Protein AF-A0A067TD16-F1 (afdb_monomer_lite)

Sequence (148 aa):
MPDPNSFAVSTHTVTGSQLHAILNLNNDVLWYIFSVNAEMKQSPEGQTPALLTLRQTSQVCSHWRELSISSSSLWARVLNLNFLSQTRPDWREEVTRRAGTAALYIQASNLDFYQHRQWQLRWGVLRQLLNDHWARDRSLDVNVELFC

Secondary structure (DSSP, 8-state):
---S-----------SS---GGGGS-HHHHHHHHHHHT-TTSTTTTTS-HHHHHHHHTTS-HHHHHHHHH-HHHHTT-EEHHHH--SS-HHHHHHHHHHTTSPEEEEE----TTSHHHHHHHHHHHHHHHHHHGGGEEEEEE------

Organism: Galerina marginata (strain CBS 339.88) (NCBI:txid685588)

Structure (mmCIF, N/CA/C/O backbone):
data_AF-A0A067TD16-F1
#
_entry.id   AF-A0A067TD16-F1
#
loop_
_atom_site.group_PDB
_atom_site.id
_atom_site.type_symbol
_atom_site.label_atom_id
_atom_site.label_alt_id
_atom_site.label_comp_id
_atom_site.label_asym_id
_atom_site.label_entity_id
_atom_site.label_seq_id
_atom_site.pdbx_PDB_ins_code
_atom_site.Cartn_x
_atom_site.Cartn_y
_atom_site.Cartn_z
_atom_site.occupancy
_atom_site.B_iso_or_equiv
_atom_site.auth_seq_id
_atom_site.auth_comp_id
_atom_site.auth_asym_id
_atom_site.auth_atom_id
_atom_site.pdbx_PDB_model_num
ATOM 1 N N . MET A 1 1 ? 23.604 29.703 45.428 1.00 38.72 1 MET A N 1
ATOM 2 C CA . MET A 1 1 ? 23.522 28.355 44.831 1.00 38.72 1 MET A CA 1
ATOM 3 C C . MET A 1 1 ? 22.038 28.004 44.771 1.00 38.72 1 MET A C 1
ATOM 5 O O . MET A 1 1 ? 21.452 27.934 45.843 1.00 38.72 1 MET A O 1
ATOM 9 N N . PRO A 1 2 ? 21.390 27.965 43.593 1.00 42.47 2 PRO A N 1
ATOM 10 C CA . PRO A 1 2 ? 19.956 27.694 43.494 1.00 42.47 2 PRO A CA 1
ATOM 11 C C . PRO A 1 2 ? 19.661 26.186 43.455 1.00 42.47 2 PRO A C 1
ATOM 13 O O . PRO A 1 2 ? 20.445 25.409 42.914 1.00 42.47 2 PRO A O 1
ATOM 16 N N . ASP A 1 3 ? 18.536 25.814 44.063 1.00 46.09 3 ASP A N 1
ATOM 17 C CA . ASP A 1 3 ? 17.983 24.461 44.209 1.00 46.09 3 ASP A CA 1
ATOM 18 C C . ASP A 1 3 ? 17.634 23.829 42.835 1.00 46.09 3 ASP A C 1
ATOM 20 O O . ASP A 1 3 ? 16.966 24.494 42.036 1.00 46.09 3 ASP A O 1
ATOM 24 N N . PRO A 1 4 ? 18.069 22.589 42.509 1.00 42.69 4 PRO A N 1
ATOM 25 C CA . PRO A 1 4 ? 17.868 22.005 41.184 1.00 42.69 4 PRO A CA 1
ATOM 26 C C . PRO A 1 4 ? 16.500 21.348 40.935 1.00 42.69 4 PRO A C 1
ATOM 28 O O . PRO A 1 4 ? 16.299 20.841 39.835 1.00 42.69 4 PRO A O 1
ATOM 31 N N . ASN A 1 5 ? 15.545 21.345 41.873 1.00 45.38 5 ASN A N 1
ATOM 32 C CA . ASN A 1 5 ? 14.312 20.554 41.715 1.00 45.38 5 ASN A CA 1
ATOM 33 C C . ASN A 1 5 ? 13.007 21.368 41.702 1.00 45.38 5 ASN A C 1
ATOM 35 O O . ASN A 1 5 ? 12.058 21.065 42.421 1.00 45.38 5 ASN A O 1
ATOM 39 N N . SER A 1 6 ? 12.912 22.339 40.788 1.00 45.34 6 SER A N 1
ATOM 40 C CA . SER A 1 6 ? 11.631 22.943 40.384 1.00 45.34 6 SER A CA 1
ATOM 41 C C . SER A 1 6 ? 11.174 22.414 39.020 1.00 45.34 6 SER A C 1
ATOM 43 O O . SER A 1 6 ? 11.106 23.136 38.031 1.00 45.34 6 SER A O 1
ATOM 45 N N . PHE A 1 7 ? 10.873 21.118 38.962 1.00 43.72 7 PHE A N 1
ATOM 46 C CA . PHE A 1 7 ? 10.072 20.529 37.885 1.00 43.72 7 PHE A CA 1
ATOM 47 C C . PHE A 1 7 ? 9.044 19.577 38.493 1.00 43.72 7 PHE A C 1
ATOM 49 O O . PHE A 1 7 ? 9.026 18.377 38.228 1.00 43.72 7 PHE A O 1
ATOM 56 N N . ALA A 1 8 ? 8.160 20.127 39.326 1.00 41.81 8 ALA A N 1
ATOM 57 C CA . ALA A 1 8 ? 6.880 19.489 39.577 1.00 41.81 8 ALA A CA 1
ATOM 58 C C . ALA A 1 8 ? 6.056 19.596 38.284 1.00 41.81 8 ALA A C 1
ATOM 60 O O . ALA A 1 8 ? 5.396 20.600 38.018 1.00 41.81 8 ALA A O 1
ATOM 61 N N . VAL A 1 9 ? 6.158 18.571 37.437 1.00 47.25 9 VAL A N 1
ATOM 62 C CA . VAL A 1 9 ? 5.240 18.350 36.320 1.00 47.25 9 VAL A CA 1
ATOM 63 C C . VAL A 1 9 ? 3.845 18.218 36.922 1.00 47.25 9 VAL A C 1
ATOM 65 O O . VAL A 1 9 ? 3.546 17.236 37.602 1.00 47.25 9 VAL A O 1
ATOM 68 N N . SER A 1 10 ? 3.004 19.228 36.691 1.00 37.78 10 SER A N 1
ATOM 69 C CA . SER A 1 10 ? 1.573 19.160 36.976 1.00 37.78 10 SER A CA 1
ATOM 70 C C . SER A 1 10 ? 0.991 18.032 36.130 1.00 37.78 10 SER A C 1
ATOM 72 O O . SER A 1 10 ? 0.726 18.187 34.937 1.00 37.78 10 SER A O 1
ATOM 74 N N . THR A 1 11 ? 0.855 16.854 36.729 1.00 45.66 11 THR A N 1
ATOM 75 C CA . THR A 1 11 ? 0.080 15.763 36.153 1.00 45.66 11 THR A CA 1
ATOM 76 C C . THR A 1 11 ? -1.379 16.130 36.361 1.00 45.66 11 THR A C 1
ATOM 78 O O . THR A 1 11 ? -1.987 15.804 37.376 1.00 45.66 11 THR A O 1
ATOM 81 N N . HIS A 1 12 ? -1.939 16.858 35.394 1.00 42.97 12 HIS A N 1
ATOM 82 C CA . HIS A 1 12 ? -3.383 16.979 35.270 1.00 42.97 12 HIS A CA 1
ATOM 83 C C . HIS A 1 12 ? -3.941 15.587 34.973 1.00 42.97 12 HIS A C 1
ATOM 85 O O . HIS A 1 12 ? -3.966 15.125 33.833 1.00 42.97 12 HIS A O 1
ATOM 91 N N . THR A 1 13 ? -4.371 14.903 36.027 1.00 43.53 13 THR A N 1
ATOM 92 C CA . THR A 1 13 ? -5.275 13.764 35.954 1.00 43.53 13 THR A CA 1
ATOM 93 C C . THR A 1 13 ? -6.614 14.267 35.426 1.00 43.53 13 THR A C 1
ATOM 95 O O . THR A 1 13 ? -7.497 14.672 36.177 1.00 43.53 13 THR A O 1
ATOM 98 N N . VAL A 1 14 ? -6.754 14.281 34.098 1.00 52.34 14 VAL A N 1
ATOM 99 C CA . VAL A 1 14 ? -8.053 14.457 33.445 1.00 52.34 14 VAL A CA 1
ATOM 100 C C . VAL A 1 14 ? -8.890 13.225 33.781 1.00 52.34 14 VAL A C 1
ATOM 102 O O . VAL A 1 14 ? -8.653 12.122 33.290 1.00 52.34 14 VAL A O 1
ATOM 105 N N . THR A 1 15 ? -9.833 13.420 34.695 1.00 47.72 15 THR A N 1
ATOM 106 C CA . THR A 1 15 ? -10.868 12.468 35.080 1.00 47.72 15 THR A CA 1
ATOM 107 C C . THR A 1 15 ? -11.749 12.118 33.875 1.00 47.72 15 THR A C 1
ATOM 109 O O . THR A 1 15 ? -12.033 12.948 33.013 1.00 47.72 15 THR A O 1
ATOM 112 N N . GLY A 1 16 ? -12.122 10.840 33.779 1.00 53.34 16 GLY A N 1
ATOM 113 C CA . GLY A 1 16 ? -12.674 10.220 32.577 1.00 53.34 16 GLY A CA 1
ATOM 114 C C . GLY A 1 16 ? -13.972 10.835 32.042 1.00 53.34 16 GLY A C 1
ATOM 115 O O . GLY A 1 16 ? -14.913 11.090 32.787 1.00 53.34 16 GLY A O 1
ATOM 116 N N . SER A 1 17 ? -13.998 11.028 30.720 1.00 54.34 17 SER A N 1
ATOM 117 C CA . SER A 1 17 ? -15.158 10.894 29.803 1.00 54.34 17 SER A CA 1
ATOM 118 C C . SER A 1 17 ? -14.880 11.461 28.398 1.00 54.34 17 SER A C 1
ATOM 120 O O . SER A 1 17 ? -15.761 11.447 27.547 1.00 54.34 17 SER A O 1
ATOM 122 N N . GLN A 1 18 ? -13.650 11.894 28.099 1.00 55.94 18 GLN A N 1
ATOM 123 C CA . GLN A 1 18 ? -13.225 12.277 26.746 1.00 55.94 18 GLN A CA 1
ATOM 124 C C . GLN A 1 18 ? -12.167 11.313 26.193 1.00 55.94 18 GLN A C 1
ATOM 126 O O . GLN A 1 18 ? -11.084 11.703 25.763 1.00 55.94 18 GLN A O 1
ATOM 131 N N . LEU A 1 19 ? -12.475 10.016 26.163 1.00 60.34 19 LEU A N 1
ATOM 132 C CA . LEU A 1 19 ? -11.829 9.173 25.158 1.00 60.34 19 LEU A CA 1
ATOM 133 C C . LEU A 1 19 ? -12.338 9.687 23.807 1.00 60.34 19 LEU A C 1
ATOM 135 O O . LEU A 1 19 ? -13.537 9.607 23.541 1.00 60.34 19 LEU A O 1
ATOM 139 N N . HIS A 1 20 ? -11.454 10.313 23.021 1.00 69.56 20 HIS A N 1
ATOM 140 C CA . HIS A 1 20 ? -11.770 10.873 21.704 1.00 69.56 20 HIS A CA 1
ATOM 141 C C . HIS A 1 20 ? -12.687 9.911 20.939 1.00 69.56 20 HIS A C 1
ATOM 143 O O . HIS A 1 20 ? -12.364 8.732 20.842 1.00 69.56 20 HIS A O 1
ATOM 149 N N . ALA A 1 21 ? -13.804 10.399 20.385 1.00 76.31 21 ALA A N 1
ATOM 150 C CA . ALA A 1 21 ? -14.831 9.557 19.754 1.00 76.31 21 ALA A CA 1
ATOM 151 C C . ALA A 1 21 ? -14.259 8.565 18.722 1.00 76.31 21 ALA A C 1
ATOM 153 O O . ALA A 1 21 ? -14.752 7.450 18.589 1.00 76.31 21 ALA A O 1
ATOM 154 N N . ILE A 1 22 ? -13.164 8.946 18.056 1.00 76.31 22 ILE A N 1
ATOM 155 C CA . ILE A 1 22 ? -12.460 8.111 17.082 1.00 76.31 22 ILE A CA 1
ATOM 156 C C . ILE A 1 22 ? -11.770 6.877 17.697 1.00 76.31 22 ILE A C 1
ATOM 158 O O . ILE A 1 22 ? -11.592 5.878 17.015 1.00 76.31 22 ILE A O 1
ATOM 162 N N . LEU A 1 23 ? -11.402 6.917 18.980 1.00 75.12 23 LEU A N 1
ATOM 163 C CA . LEU A 1 23 ? -10.806 5.791 19.709 1.00 75.12 23 LEU A CA 1
ATOM 164 C C . LEU A 1 23 ? -11.847 4.743 20.128 1.00 75.12 23 LEU A C 1
ATOM 166 O O . LEU A 1 23 ? -11.463 3.635 20.482 1.00 75.12 23 LEU A O 1
ATOM 170 N N . ASN A 1 24 ? -13.137 5.089 20.081 1.00 81.56 24 ASN A N 1
ATOM 171 C CA . ASN A 1 24 ? -14.253 4.206 20.434 1.00 81.56 24 ASN A CA 1
ATOM 172 C C . ASN A 1 24 ? -14.992 3.655 19.200 1.00 81.56 24 ASN A C 1
ATOM 174 O O . ASN A 1 24 ? -16.040 3.026 19.340 1.00 81.56 24 ASN A O 1
ATOM 178 N N . LEU A 1 25 ? -14.488 3.923 17.991 1.00 87.56 25 LEU A N 1
ATOM 179 C CA . LEU A 1 25 ? -15.034 3.340 16.769 1.00 87.56 25 LEU A CA 1
ATOM 180 C C . LEU A 1 25 ? -14.745 1.837 16.727 1.00 87.56 25 LEU A C 1
ATOM 182 O O . LEU A 1 25 ? -13.691 1.386 17.169 1.00 87.56 25 LEU A O 1
ATOM 186 N N . ASN A 1 26 ? -15.673 1.069 16.160 1.00 91.94 26 ASN A N 1
ATOM 187 C CA . ASN A 1 26 ? -15.453 -0.351 15.909 1.00 91.94 26 ASN A CA 1
ATOM 188 C C . ASN A 1 26 ? -14.324 -0.536 14.872 1.00 91.94 26 ASN A C 1
ATOM 190 O O . ASN A 1 26 ? -14.094 0.315 14.005 1.00 91.94 26 ASN A O 1
ATOM 194 N N . ASN A 1 27 ? -13.603 -1.649 14.990 1.00 94.62 27 ASN A N 1
ATOM 195 C CA . ASN A 1 27 ? -12.482 -2.026 14.139 1.00 94.62 27 ASN A CA 1
ATOM 196 C C . ASN A 1 27 ? -12.842 -2.024 12.653 1.00 94.62 27 ASN A C 1
ATOM 198 O O . ASN A 1 27 ? -11.992 -1.695 11.837 1.00 94.62 27 ASN A O 1
ATOM 202 N N . ASP A 1 28 ? -14.071 -2.380 12.286 1.00 95.06 28 ASP A N 1
ATOM 203 C CA . ASP A 1 28 ? -14.551 -2.349 10.902 1.00 95.06 28 ASP A CA 1
ATOM 204 C C . ASP A 1 28 ? -14.611 -0.919 10.340 1.00 95.06 28 ASP A C 1
ATOM 206 O O . ASP A 1 28 ? -14.122 -0.665 9.237 1.00 95.06 28 ASP A O 1
ATOM 210 N N . VAL A 1 29 ? -15.126 0.033 11.120 1.00 95.31 29 VAL A N 1
ATOM 211 C CA . VAL A 1 29 ? -15.173 1.456 10.761 1.00 95.31 29 VAL A CA 1
ATOM 212 C C . VAL A 1 29 ? -13.766 2.046 10.713 1.00 95.31 29 VAL A C 1
ATOM 214 O O . VAL A 1 29 ? -13.425 2.737 9.753 1.00 95.31 29 VAL A O 1
ATOM 217 N N . LEU A 1 30 ? -12.922 1.751 11.707 1.00 94.88 30 LEU A N 1
ATOM 218 C CA . LEU A 1 30 ? -11.522 2.188 11.710 1.00 94.88 30 LEU A CA 1
ATOM 219 C C . LEU A 1 30 ? -10.759 1.626 10.513 1.00 94.88 30 LEU A C 1
ATOM 221 O O . LEU A 1 30 ? -10.071 2.369 9.815 1.00 94.88 30 LEU A O 1
ATOM 225 N N . TRP A 1 31 ? -10.924 0.336 10.230 1.00 96.12 31 TRP A N 1
ATOM 226 C CA . TRP A 1 31 ? -10.309 -0.305 9.077 1.00 96.12 31 TRP A CA 1
ATOM 227 C C . TRP A 1 31 ? -10.778 0.341 7.774 1.00 96.12 31 TRP A C 1
ATOM 229 O O . TRP A 1 31 ? -9.956 0.614 6.901 1.00 96.12 31 TRP A O 1
ATOM 239 N N . TYR A 1 32 ? -12.075 0.644 7.651 1.00 95.88 32 TYR A N 1
ATOM 240 C CA . TYR A 1 32 ? -12.611 1.333 6.482 1.00 95.88 32 TYR A CA 1
ATOM 241 C C . TYR A 1 32 ? -11.966 2.712 6.302 1.00 95.88 32 TYR A C 1
ATOM 243 O O . TYR A 1 32 ? -11.472 3.006 5.214 1.00 95.88 32 TYR A O 1
ATOM 251 N N . ILE A 1 33 ? -11.865 3.515 7.366 1.00 94.31 33 ILE A N 1
ATOM 252 C CA . ILE A 1 33 ? -11.165 4.810 7.338 1.00 94.31 33 ILE A CA 1
ATOM 253 C C . ILE A 1 33 ? -9.707 4.628 6.894 1.00 94.31 33 ILE A C 1
ATOM 255 O O . ILE A 1 33 ? -9.229 5.344 6.014 1.00 94.31 33 ILE A O 1
ATOM 259 N N . PHE A 1 34 ? -8.998 3.638 7.442 1.00 95.44 34 PHE A N 1
ATOM 260 C CA . PHE A 1 34 ? -7.608 3.372 7.062 1.00 95.44 34 PHE A CA 1
ATOM 261 C C . PHE A 1 34 ? -7.495 2.923 5.604 1.00 95.44 34 PHE A C 1
ATOM 263 O O . PHE A 1 34 ? -6.515 3.250 4.941 1.00 95.44 34 PHE A O 1
ATOM 270 N N . SER A 1 35 ? -8.496 2.208 5.088 1.00 94.44 35 SER A N 1
ATOM 271 C CA . SER A 1 35 ? -8.538 1.785 3.689 1.00 94.44 35 SER A CA 1
ATOM 272 C C . SER A 1 35 ? -8.723 2.962 2.732 1.00 94.44 35 SER A C 1
ATOM 274 O O . SER A 1 35 ? -8.118 2.962 1.664 1.00 94.44 35 SER A O 1
ATOM 276 N N . VAL A 1 36 ? -9.477 3.990 3.141 1.00 91.69 36 VAL A N 1
ATOM 277 C CA . VAL A 1 36 ? -9.605 5.251 2.397 1.00 91.69 36 VAL A CA 1
ATOM 278 C C . VAL A 1 36 ? -8.275 6.007 2.403 1.00 91.69 36 VAL A C 1
ATOM 280 O O . VAL A 1 36 ? -7.840 6.479 1.358 1.00 91.69 36 VAL A O 1
ATOM 283 N N . ASN A 1 37 ? -7.578 6.042 3.543 1.00 90.62 37 ASN A N 1
ATOM 284 C CA . ASN A 1 37 ? -6.230 6.619 3.647 1.00 90.62 37 ASN A CA 1
ATOM 285 C C . ASN A 1 37 ? -5.167 5.844 2.844 1.00 90.62 37 ASN A C 1
ATOM 287 O O . ASN A 1 37 ? -4.095 6.378 2.568 1.00 90.62 37 ASN A O 1
ATOM 291 N N . ALA A 1 38 ? -5.449 4.584 2.509 1.00 91.56 38 ALA A N 1
ATOM 292 C CA . ALA A 1 38 ? -4.594 3.700 1.726 1.00 91.56 38 ALA A CA 1
ATOM 293 C C . ALA A 1 38 ? -4.917 3.731 0.216 1.00 91.56 38 ALA A C 1
ATOM 295 O O . ALA A 1 38 ? -4.398 2.903 -0.528 1.00 91.56 38 ALA A O 1
ATOM 296 N N . GLU A 1 39 ? -5.775 4.642 -0.253 1.00 88.12 39 GLU A N 1
ATOM 297 C CA . GLU A 1 39 ? -6.158 4.747 -1.664 1.00 88.12 39 GLU A CA 1
ATOM 298 C C . GLU A 1 39 ? -5.200 5.658 -2.449 1.00 88.12 39 GLU A C 1
ATOM 300 O O . GLU A 1 39 ? -5.245 6.881 -2.329 1.00 88.12 39 GLU A O 1
ATOM 305 N N . MET A 1 40 ? -4.374 5.060 -3.312 1.00 87.31 40 MET A N 1
ATOM 306 C CA . MET A 1 40 ? -3.359 5.770 -4.111 1.00 87.31 40 MET A CA 1
ATOM 307 C C . MET A 1 40 ? -3.937 6.602 -5.273 1.00 87.31 40 MET A C 1
ATOM 309 O O . MET A 1 40 ? -3.200 7.318 -5.952 1.00 87.31 40 MET A O 1
ATOM 313 N N . LYS A 1 41 ? -5.242 6.485 -5.560 1.00 77.88 41 LYS A N 1
ATOM 314 C CA . LYS A 1 41 ? -5.912 7.222 -6.649 1.00 77.88 41 LYS A CA 1
ATOM 315 C C . LYS A 1 41 ? -6.406 8.613 -6.252 1.00 77.88 41 LYS A C 1
ATOM 317 O O . LYS A 1 41 ? -6.877 9.351 -7.116 1.00 77.88 41 LYS A O 1
ATOM 322 N N . GLN A 1 42 ? -6.344 8.981 -4.973 1.00 68.06 42 GLN A N 1
ATOM 323 C CA . GLN A 1 42 ? -6.819 10.290 -4.528 1.00 68.06 42 GLN A CA 1
ATOM 324 C C . GLN A 1 42 ? -5.754 11.371 -4.751 1.00 68.06 42 GLN A C 1
ATOM 326 O O . GLN A 1 42 ? -4.572 11.196 -4.460 1.00 68.06 42 GLN A O 1
ATOM 331 N N . SER A 1 43 ? -6.177 12.516 -5.286 1.00 57.75 43 SER A N 1
ATOM 332 C CA . SER A 1 43 ? -5.312 13.687 -5.414 1.00 57.75 43 SER A CA 1
ATOM 333 C C . SER A 1 43 ? -5.166 14.375 -4.047 1.00 57.75 43 SER A C 1
ATOM 335 O O . SER A 1 43 ? -6.199 14.663 -3.441 1.00 57.75 43 SER A O 1
ATOM 337 N N . PRO A 1 44 ? -3.948 14.715 -3.577 1.00 61.47 44 PRO A N 1
ATOM 338 C CA . PRO A 1 44 ? -2.657 14.578 -4.251 1.00 61.47 44 PRO A CA 1
ATOM 339 C C . PRO A 1 44 ? -1.768 13.478 -3.631 1.00 61.47 44 PRO A C 1
ATOM 341 O O . PRO A 1 44 ? -0.986 13.750 -2.718 1.00 61.47 44 PRO A O 1
ATOM 344 N N . GLU A 1 45 ? -1.777 12.272 -4.213 1.00 72.19 45 GLU A N 1
ATOM 345 C CA . GLU A 1 45 ? -0.802 11.190 -3.938 1.00 72.19 45 GLU A CA 1
ATOM 346 C C . GLU A 1 45 ? 0.665 11.665 -4.070 1.00 72.19 45 GLU A C 1
ATOM 348 O O . GLU A 1 45 ? 1.559 11.168 -3.391 1.00 72.19 45 GLU A O 1
ATOM 353 N N . GLY A 1 46 ? 0.925 12.689 -4.894 1.00 66.50 46 GLY A N 1
ATOM 354 C CA . GLY A 1 46 ? 2.247 13.314 -5.023 1.00 66.50 46 GLY A CA 1
ATOM 355 C C . GLY A 1 46 ? 2.670 14.208 -3.847 1.00 66.50 46 GLY A C 1
ATOM 356 O O . GLY A 1 46 ? 3.858 14.487 -3.708 1.00 66.50 46 GLY A O 1
ATOM 357 N N . GLN A 1 47 ? 1.737 14.660 -3.002 1.00 71.31 47 GLN A N 1
ATOM 358 C CA . GLN A 1 47 ? 2.036 15.500 -1.830 1.00 71.31 47 GLN A CA 1
ATOM 359 C C . GLN A 1 47 ? 1.977 14.702 -0.530 1.00 71.31 47 GLN A C 1
ATOM 361 O O . GLN A 1 47 ? 2.830 14.866 0.340 1.00 71.31 47 GLN A O 1
ATOM 366 N N . THR A 1 48 ? 0.960 13.855 -0.372 1.00 78.88 48 THR A N 1
ATOM 367 C CA . THR A 1 48 ? 0.778 13.026 0.825 1.00 78.88 48 THR A CA 1
ATOM 368 C C . THR A 1 48 ? 0.486 11.591 0.394 1.00 78.88 48 THR A C 1
ATOM 370 O O . THR A 1 48 ? -0.675 11.209 0.282 1.00 78.88 48 THR A O 1
ATOM 373 N N . PRO A 1 49 ? 1.541 10.800 0.126 1.00 88.31 49 PRO A N 1
ATOM 374 C CA . PRO A 1 49 ? 1.399 9.443 -0.382 1.00 88.31 49 PRO A CA 1
ATOM 375 C C . PRO A 1 49 ? 0.618 8.565 0.587 1.00 88.31 49 PRO A C 1
ATOM 377 O O . PRO A 1 49 ? 0.930 8.547 1.784 1.00 88.31 49 PRO A O 1
ATOM 380 N N . ALA A 1 50 ? -0.308 7.761 0.068 1.00 92.19 50 ALA A N 1
ATOM 381 C CA . ALA A 1 50 ? -1.113 6.824 0.851 1.00 92.19 50 ALA A CA 1
ATOM 382 C C . ALA A 1 50 ? -0.253 5.925 1.764 1.00 92.19 50 ALA A C 1
ATOM 384 O O . ALA A 1 50 ? -0.590 5.670 2.922 1.00 92.19 50 ALA A O 1
ATOM 385 N N . LEU A 1 51 ? 0.927 5.514 1.287 1.00 92.50 51 LEU A N 1
ATOM 386 C CA . LEU A 1 51 ? 1.917 4.764 2.067 1.00 92.50 51 LEU A CA 1
ATOM 387 C C . LEU A 1 51 ? 2.380 5.505 3.332 1.00 92.50 51 LEU A C 1
ATOM 389 O O . LEU A 1 51 ? 2.504 4.904 4.404 1.00 92.50 51 LEU A O 1
ATOM 393 N N . LEU A 1 52 ? 2.662 6.806 3.217 1.00 91.44 52 LEU A N 1
ATOM 394 C CA . LEU A 1 52 ? 3.087 7.624 4.351 1.00 91.44 52 LEU A CA 1
ATOM 395 C C . LEU A 1 52 ? 1.917 7.880 5.300 1.00 91.44 52 LEU A C 1
ATOM 397 O O . LEU A 1 52 ? 2.098 7.751 6.512 1.00 91.44 52 LEU A O 1
ATOM 401 N N . THR A 1 53 ? 0.724 8.135 4.764 1.00 93.75 53 THR A N 1
ATOM 402 C CA . THR A 1 53 ? -0.507 8.296 5.547 1.00 93.75 53 THR A CA 1
ATOM 403 C C . THR A 1 53 ? -0.822 7.038 6.354 1.00 93.75 53 THR A C 1
ATOM 405 O O . THR A 1 53 ? -1.084 7.123 7.554 1.00 93.75 53 THR A O 1
ATOM 408 N N . LEU A 1 54 ? -0.727 5.846 5.757 1.00 95.19 54 LEU A N 1
ATOM 409 C CA . LEU A 1 54 ? -0.956 4.579 6.459 1.00 95.19 54 LEU A CA 1
ATOM 410 C C . LEU A 1 54 ? 0.117 4.324 7.530 1.00 95.19 54 LEU A C 1
ATOM 412 O O . LEU A 1 54 ? -0.189 3.881 8.641 1.00 95.19 54 LEU A O 1
ATOM 416 N N . ARG A 1 55 ? 1.382 4.661 7.248 1.00 94.25 55 ARG A N 1
ATOM 417 C CA . ARG A 1 55 ? 2.452 4.597 8.254 1.00 94.25 55 ARG A CA 1
ATOM 418 C C . ARG A 1 55 ? 2.153 5.515 9.440 1.00 94.25 55 ARG A C 1
ATOM 420 O O . ARG A 1 55 ? 2.271 5.062 10.576 1.00 94.25 55 ARG A O 1
ATOM 427 N N . GLN A 1 56 ? 1.771 6.765 9.195 1.00 94.44 56 GLN A N 1
ATOM 428 C CA . GLN A 1 56 ? 1.407 7.730 10.239 1.00 94.44 56 GLN A CA 1
ATOM 429 C C . GLN A 1 56 ? 0.170 7.271 11.021 1.00 94.44 56 GLN A C 1
ATOM 431 O O . GLN A 1 56 ? 0.171 7.311 12.248 1.00 94.44 56 GLN A O 1
ATOM 436 N N . THR A 1 57 ? -0.833 6.727 10.329 1.00 94.12 57 THR A N 1
ATOM 437 C CA . THR A 1 57 ? -2.018 6.093 10.930 1.00 94.12 57 THR A CA 1
ATOM 438 C C . THR A 1 57 ? -1.603 5.020 11.947 1.00 94.12 57 THR A C 1
ATOM 440 O O . THR A 1 57 ? -2.066 5.019 13.085 1.00 94.12 57 THR A O 1
ATOM 443 N N . SER A 1 58 ? -0.623 4.175 11.608 1.00 94.00 58 SER A N 1
ATOM 444 C CA . SER A 1 58 ? -0.094 3.143 12.518 1.00 94.00 58 SER A CA 1
ATOM 445 C C . SER A 1 58 ? 0.701 3.673 13.728 1.00 94.00 58 SER A C 1
ATOM 447 O O . SER A 1 58 ? 1.176 2.881 14.544 1.00 94.00 58 SER A O 1
ATOM 449 N N . GLN A 1 59 ? 0.903 4.989 13.836 1.00 94.75 59 GLN A N 1
ATOM 450 C CA . GLN A 1 59 ? 1.663 5.647 14.906 1.00 94.75 59 GLN A CA 1
ATOM 451 C C . GLN A 1 59 ? 0.784 6.484 15.845 1.00 94.75 59 GLN A C 1
ATOM 453 O O . GLN A 1 59 ? 1.304 7.023 16.816 1.00 94.75 59 GLN A O 1
ATOM 458 N N . VAL A 1 60 ? -0.528 6.569 15.598 1.00 93.69 60 VAL A N 1
ATOM 459 C CA . VAL A 1 60 ? -1.454 7.359 16.429 1.00 93.69 60 VAL A CA 1
ATOM 460 C C . VAL A 1 60 ? -1.597 6.768 17.834 1.00 93.69 60 VAL A C 1
ATOM 462 O O . VAL A 1 60 ? -1.436 7.474 18.826 1.00 93.69 60 VAL A O 1
ATOM 465 N N . CYS A 1 61 ? -1.886 5.469 17.938 1.00 93.06 61 CYS A N 1
ATOM 466 C CA . CYS A 1 61 ? -1.959 4.743 19.208 1.00 93.06 61 CYS A CA 1
ATOM 467 C C . CYS A 1 61 ? -1.713 3.237 19.002 1.00 93.06 61 CYS A C 1
ATOM 469 O O . CYS A 1 61 ? -1.657 2.756 17.867 1.00 93.06 61 CYS A O 1
ATOM 471 N N . SER A 1 62 ? -1.575 2.476 20.094 1.00 94.44 62 SER A N 1
ATOM 472 C CA . SER A 1 62 ? -1.338 1.022 20.048 1.00 94.44 62 SER A CA 1
ATOM 473 C C . SER A 1 62 ? -2.446 0.265 19.315 1.00 94.44 62 SER A C 1
ATOM 475 O O . SER A 1 62 ? -2.147 -0.608 18.506 1.00 94.44 62 SER A O 1
ATOM 477 N N . HIS A 1 63 ? -3.704 0.644 19.534 1.00 94.38 63 HIS A N 1
ATOM 478 C CA . HIS A 1 63 ? -4.850 0.015 18.886 1.00 94.38 63 HIS A CA 1
ATOM 479 C C . HIS A 1 63 ? -4.841 0.223 17.360 1.00 94.38 63 HIS A C 1
ATOM 481 O O . HIS A 1 63 ? -4.983 -0.724 16.589 1.00 94.38 63 HIS A O 1
ATOM 487 N N . TRP A 1 64 ? -4.569 1.449 16.902 1.00 95.81 64 TRP A N 1
ATOM 488 C CA . TRP A 1 64 ? -4.448 1.757 15.472 1.00 95.81 64 TRP A CA 1
ATOM 489 C C . TRP A 1 64 ? -3.249 1.060 14.841 1.00 95.81 64 TRP A C 1
ATOM 491 O O . TRP A 1 64 ? -3.326 0.596 13.702 1.00 95.81 64 TRP A O 1
ATOM 501 N N . ARG A 1 65 ? -2.142 0.963 15.585 1.00 96.06 65 ARG A N 1
ATOM 502 C CA . ARG A 1 65 ? -0.957 0.217 15.171 1.00 96.06 65 ARG A CA 1
ATOM 503 C C . ARG A 1 65 ? -1.284 -1.254 14.953 1.00 96.06 65 ARG A C 1
ATOM 505 O O .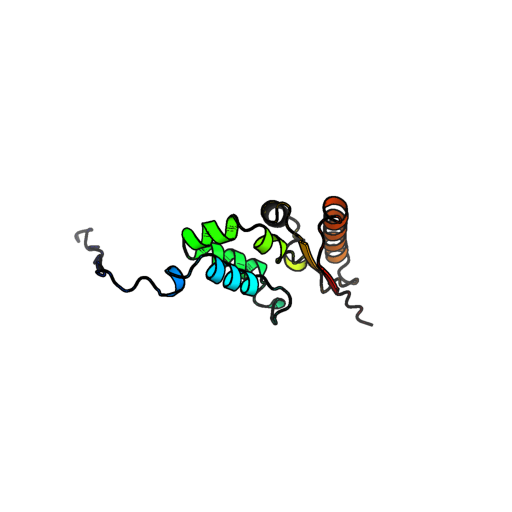 ARG A 1 65 ? -0.927 -1.792 13.910 1.00 96.06 65 ARG A O 1
ATOM 512 N N . GLU A 1 66 ? -1.943 -1.885 15.918 1.00 96.25 66 GLU A N 1
ATOM 513 C CA . GLU A 1 66 ? -2.330 -3.293 15.859 1.00 96.25 66 GLU A CA 1
ATOM 514 C C . GLU A 1 66 ? -3.242 -3.561 14.662 1.00 96.25 66 GLU A C 1
ATOM 516 O O . GLU A 1 66 ? -2.921 -4.409 13.826 1.00 96.25 66 GLU A O 1
ATOM 521 N N . LEU A 1 67 ? -4.313 -2.778 14.512 1.00 96.44 67 LEU A N 1
ATOM 522 C CA . LEU A 1 67 ? -5.251 -2.915 13.400 1.00 96.44 67 LEU A CA 1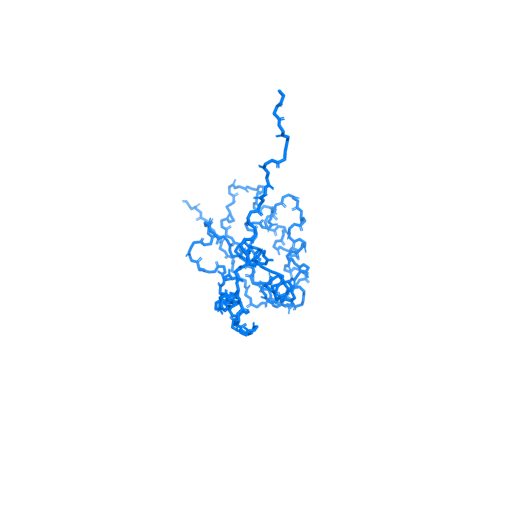
ATOM 523 C C . LEU A 1 67 ? -4.571 -2.676 12.044 1.00 96.44 67 LEU A C 1
ATOM 525 O O . LEU A 1 67 ? -4.753 -3.456 11.111 1.00 96.44 67 LEU A O 1
ATOM 529 N N . SER A 1 68 ? -3.737 -1.637 11.934 1.00 95.94 68 SER A N 1
ATOM 530 C CA . SER A 1 68 ? -3.039 -1.315 10.685 1.00 95.94 68 SER A CA 1
ATOM 531 C C . SER A 1 68 ? -2.017 -2.385 10.303 1.00 95.94 68 SER A C 1
ATOM 533 O O . SER A 1 68 ? -1.950 -2.773 9.142 1.00 95.94 68 SER A O 1
ATOM 535 N N . ILE A 1 69 ? -1.195 -2.860 11.248 1.00 95.12 69 ILE A N 1
ATOM 536 C CA . ILE A 1 69 ? -0.127 -3.839 10.975 1.00 95.12 69 ILE A CA 1
ATOM 537 C C . ILE A 1 69 ? -0.699 -5.234 10.698 1.00 95.12 69 ILE A C 1
ATOM 539 O O . ILE A 1 69 ? -0.175 -5.924 9.827 1.00 95.12 69 ILE A O 1
ATOM 543 N N . SER A 1 70 ? -1.759 -5.643 11.401 1.00 94.94 70 SER A N 1
ATOM 544 C CA . SER A 1 70 ? -2.408 -6.949 11.190 1.00 94.94 70 SER A CA 1
ATOM 545 C C . SER A 1 70 ? -3.206 -7.029 9.883 1.00 94.94 70 SER A C 1
ATOM 547 O O . SER A 1 70 ? -3.466 -8.118 9.376 1.00 94.94 70 SER A O 1
ATOM 549 N N . SER A 1 71 ? -3.562 -5.884 9.298 1.00 96.38 71 SER A N 1
ATOM 550 C CA . SER A 1 71 ? -4.375 -5.815 8.087 1.00 96.38 71 SER A CA 1
ATOM 551 C C . SER A 1 71 ? -3.527 -5.819 6.817 1.00 96.38 71 SER A C 1
ATOM 553 O O . SER A 1 71 ? -3.251 -4.770 6.230 1.00 96.38 71 SER A O 1
ATOM 555 N N . SER A 1 72 ? -3.165 -7.007 6.328 1.00 95.62 72 SER A N 1
ATOM 556 C CA . SER A 1 72 ? -2.395 -7.154 5.082 1.00 95.62 72 SER A CA 1
ATOM 557 C C . SER A 1 72 ? -3.017 -6.448 3.874 1.00 95.62 72 SER A C 1
ATOM 559 O O . SER A 1 72 ? -2.306 -5.899 3.037 1.00 95.62 72 SER A O 1
ATOM 561 N N . SER A 1 73 ? -4.346 -6.394 3.807 1.00 94.56 73 SER A N 1
ATOM 562 C CA . SER A 1 73 ? -5.093 -5.704 2.751 1.00 94.56 73 SER A CA 1
ATOM 563 C C . SER A 1 73 ? -4.886 -4.185 2.716 1.00 94.56 73 SER A C 1
ATOM 565 O O . SER A 1 73 ? -5.091 -3.591 1.661 1.00 94.56 73 SER A O 1
ATOM 567 N N . LEU A 1 74 ? -4.477 -3.548 3.821 1.00 96.44 74 LEU A N 1
ATOM 568 C CA . LEU A 1 74 ? -4.115 -2.125 3.835 1.00 96.44 74 LEU A CA 1
ATOM 569 C C . LEU A 1 74 ? -2.726 -1.910 3.225 1.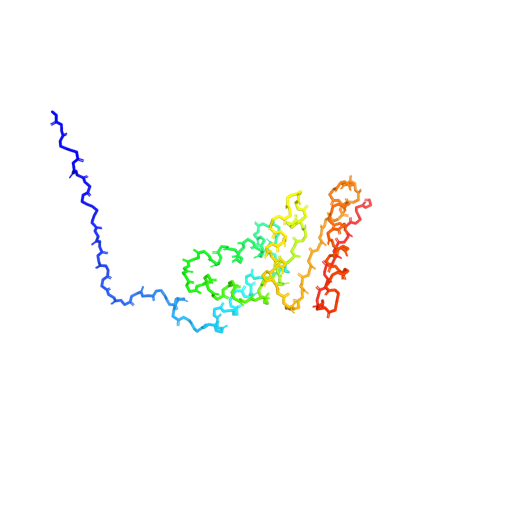00 96.44 74 LEU A C 1
ATOM 571 O O . LEU A 1 74 ? -2.541 -1.026 2.398 1.00 96.44 74 LEU A O 1
ATOM 575 N N . TRP A 1 75 ? -1.757 -2.760 3.570 1.00 95.69 75 TRP A N 1
ATOM 576 C CA . TRP A 1 75 ? -0.391 -2.666 3.039 1.00 95.69 75 TRP A CA 1
ATOM 577 C C . TRP A 1 75 ? -0.303 -3.052 1.564 1.00 95.69 75 TRP A C 1
ATOM 579 O O . TRP A 1 75 ? 0.466 -2.457 0.815 1.00 95.69 75 TRP A O 1
ATOM 589 N N . ALA A 1 76 ? -1.146 -3.988 1.125 1.00 93.31 76 ALA A N 1
ATOM 590 C CA . ALA A 1 76 ? -1.266 -4.358 -0.279 1.00 93.31 76 ALA A CA 1
ATOM 591 C C . ALA A 1 76 ? -1.842 -3.234 -1.160 1.00 93.31 76 ALA A C 1
ATOM 593 O O . ALA A 1 76 ? -1.671 -3.273 -2.375 1.00 93.31 76 ALA A O 1
ATOM 594 N N . ARG A 1 77 ? -2.507 -2.236 -0.557 1.00 92.75 77 ARG A N 1
ATOM 595 C CA . ARG A 1 77 ? -3.101 -1.088 -1.255 1.00 92.75 77 ARG A CA 1
ATOM 596 C C . ARG A 1 77 ? -2.147 0.078 -1.507 1.00 92.75 77 ARG A C 1
ATOM 598 O O . ARG A 1 77 ? -2.482 0.944 -2.298 1.00 92.75 77 ARG A O 1
ATOM 605 N N . VAL A 1 78 ? -0.982 0.106 -0.857 1.00 93.31 78 VAL A N 1
ATOM 606 C CA . VAL A 1 78 ? -0.066 1.264 -0.859 1.00 93.31 78 VAL A CA 1
ATOM 607 C C . VAL A 1 78 ? 1.271 0.979 -1.557 1.00 93.31 78 VAL A C 1
ATOM 609 O O . VAL A 1 78 ? 2.307 1.551 -1.202 1.00 93.31 78 VAL A O 1
ATOM 612 N N . LEU A 1 79 ? 1.282 0.072 -2.541 1.00 91.38 79 LEU A N 1
ATOM 613 C CA . LEU A 1 79 ? 2.485 -0.292 -3.299 1.00 91.38 79 LEU A CA 1
ATOM 614 C C . LEU A 1 79 ? 2.773 0.727 -4.411 1.00 91.38 79 LEU A C 1
ATOM 616 O O . LEU A 1 79 ? 2.662 0.439 -5.603 1.00 91.38 79 LEU A O 1
ATOM 620 N N . ASN A 1 80 ? 3.180 1.928 -4.007 1.00 89.06 80 ASN A N 1
ATOM 621 C CA . ASN A 1 80 ? 3.598 2.983 -4.921 1.00 89.06 80 ASN A CA 1
ATOM 622 C C . ASN A 1 80 ? 5.105 2.886 -5.216 1.00 89.06 80 ASN A C 1
ATOM 624 O O . ASN A 1 80 ? 5.959 3.196 -4.375 1.00 89.06 80 ASN A O 1
ATOM 628 N N . LEU A 1 81 ? 5.454 2.469 -6.433 1.00 87.25 81 LEU A N 1
ATOM 629 C CA . LEU A 1 81 ? 6.837 2.221 -6.840 1.00 87.25 81 LEU A CA 1
ATOM 630 C C . LEU A 1 81 ? 7.687 3.488 -6.919 1.00 87.25 81 LEU A C 1
ATOM 632 O O . LEU A 1 81 ? 8.912 3.383 -6.831 1.00 87.25 81 LEU A O 1
ATOM 636 N N . ASN A 1 82 ? 7.080 4.671 -6.994 1.00 81.31 82 ASN A N 1
ATOM 637 C CA . ASN A 1 82 ? 7.824 5.929 -6.936 1.00 81.31 82 ASN A CA 1
ATOM 638 C C . ASN A 1 82 ? 8.501 6.124 -5.579 1.00 81.31 82 ASN A C 1
ATOM 640 O O . ASN A 1 82 ? 9.601 6.670 -5.515 1.00 81.31 82 ASN A O 1
ATOM 644 N N . PHE A 1 83 ? 7.880 5.614 -4.513 1.00 82.88 83 PHE A N 1
ATOM 645 C CA . PHE A 1 83 ? 8.409 5.681 -3.152 1.00 82.88 83 PHE A CA 1
ATOM 646 C C . PHE A 1 83 ? 9.133 4.401 -2.730 1.00 82.88 83 PHE A C 1
ATOM 648 O O . PHE A 1 83 ? 9.993 4.461 -1.856 1.00 82.88 83 PHE A O 1
ATOM 655 N N . LEU A 1 84 ? 8.817 3.251 -3.336 1.00 87.94 84 LEU A N 1
ATOM 656 C CA . LEU A 1 84 ? 9.381 1.945 -2.958 1.00 87.94 84 LEU A CA 1
ATOM 657 C C . LEU A 1 84 ? 10.606 1.512 -3.780 1.00 87.94 84 LEU A C 1
ATOM 659 O O . LEU A 1 84 ? 11.319 0.588 -3.383 1.00 87.94 84 LEU A O 1
ATOM 663 N N . SER A 1 85 ? 10.900 2.178 -4.898 1.00 82.81 85 SER A N 1
ATOM 664 C CA . SER A 1 85 ? 12.055 1.852 -5.757 1.00 82.81 85 SER A CA 1
ATOM 665 C C . SER A 1 85 ? 13.335 2.584 -5.341 1.00 82.81 85 SER A C 1
ATOM 667 O O . SER A 1 85 ? 14.099 3.060 -6.179 1.00 82.81 85 SER A O 1
ATOM 669 N N . GLN A 1 86 ? 13.561 2.701 -4.033 1.00 79.56 86 GLN A N 1
ATOM 670 C CA . GLN A 1 86 ? 14.780 3.281 -3.470 1.00 79.56 86 GLN A CA 1
ATOM 671 C C . GLN A 1 86 ? 15.939 2.278 -3.549 1.00 79.56 86 GLN A C 1
ATOM 673 O O . GLN A 1 86 ? 15.727 1.064 -3.561 1.00 79.56 86 GLN A O 1
ATOM 678 N N . THR A 1 87 ? 17.179 2.781 -3.549 1.00 70.88 87 THR A N 1
ATOM 679 C CA . THR A 1 87 ? 18.395 1.946 -3.576 1.00 70.88 87 THR A CA 1
ATOM 680 C C . THR A 1 87 ? 18.448 0.957 -2.409 1.00 70.88 87 THR A C 1
ATOM 682 O O . THR A 1 87 ? 18.955 -0.149 -2.567 1.00 70.88 87 THR A O 1
ATOM 685 N N . ARG A 1 88 ? 17.917 1.341 -1.239 1.00 79.88 88 ARG A N 1
ATOM 686 C CA . ARG A 1 88 ? 17.782 0.446 -0.084 1.00 79.88 88 ARG A CA 1
ATOM 687 C C . ARG A 1 88 ? 16.414 -0.242 -0.121 1.00 79.88 88 ARG A C 1
ATOM 689 O O . ARG A 1 88 ? 15.402 0.460 -0.140 1.00 79.88 88 ARG A O 1
ATOM 696 N N . PRO A 1 89 ? 16.365 -1.584 -0.122 1.00 81.19 89 PRO A N 1
ATOM 697 C CA . PRO A 1 89 ? 15.124 -2.329 -0.293 1.00 81.19 89 PRO A CA 1
ATOM 698 C C . PRO A 1 89 ? 14.287 -2.429 0.989 1.00 81.19 89 PRO A C 1
ATOM 700 O O . PRO A 1 89 ? 13.125 -2.811 0.896 1.00 81.19 89 PRO A O 1
ATOM 703 N N . ASP A 1 90 ? 14.837 -2.044 2.147 1.00 86.81 90 ASP A N 1
ATOM 704 C CA . ASP A 1 90 ? 14.269 -2.240 3.489 1.00 86.81 90 ASP A CA 1
ATOM 705 C C . ASP A 1 90 ? 12.772 -1.876 3.570 1.00 86.81 90 ASP A C 1
ATOM 707 O O . ASP A 1 90 ? 11.961 -2.613 4.129 1.00 86.81 90 ASP A O 1
ATOM 711 N N . TRP A 1 91 ? 12.377 -0.748 2.967 1.00 86.75 91 TRP A N 1
ATOM 712 C CA . TRP A 1 91 ? 10.983 -0.300 2.995 1.00 86.75 91 TRP A CA 1
ATOM 713 C C . TRP A 1 91 ? 10.078 -1.091 2.046 1.00 86.75 91 TRP A C 1
ATOM 715 O O . TRP A 1 91 ? 8.942 -1.402 2.395 1.00 86.75 91 TRP A O 1
ATOM 725 N N . ARG A 1 92 ? 10.583 -1.459 0.865 1.00 90.38 92 ARG A N 1
ATOM 726 C CA . ARG A 1 92 ? 9.857 -2.307 -0.088 1.00 90.38 92 ARG A CA 1
ATOM 727 C C . ARG A 1 92 ? 9.614 -3.687 0.502 1.00 90.38 92 ARG A C 1
ATOM 729 O O . ARG A 1 92 ? 8.486 -4.161 0.471 1.00 90.38 92 ARG A O 1
ATOM 736 N N . GLU A 1 93 ? 10.650 -4.304 1.056 1.00 91.88 93 GLU A N 1
ATOM 737 C CA . GLU A 1 93 ? 10.554 -5.623 1.677 1.00 91.88 93 GLU A CA 1
ATOM 738 C C . GLU A 1 93 ? 9.561 -5.615 2.834 1.00 91.88 93 GLU A C 1
ATOM 740 O O . GLU A 1 93 ? 8.711 -6.497 2.910 1.00 91.88 93 GLU A O 1
ATOM 745 N N . GLU A 1 94 ? 9.592 -4.590 3.688 1.00 93.00 94 GLU A N 1
ATOM 746 C CA . GLU A 1 94 ? 8.661 -4.499 4.810 1.00 93.00 94 GLU A CA 1
ATOM 747 C C . GLU A 1 94 ? 7.207 -4.306 4.357 1.00 93.00 94 GLU A C 1
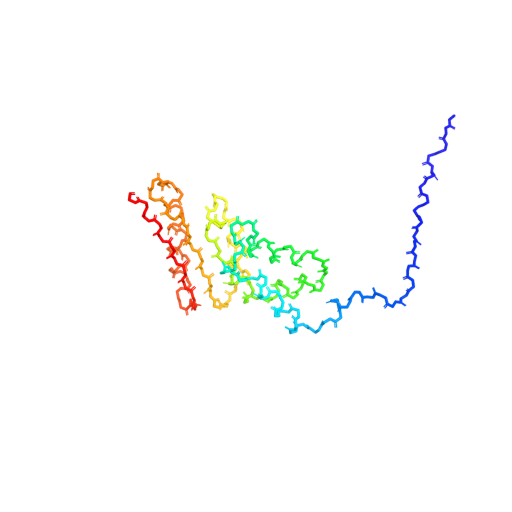ATOM 749 O O . GLU A 1 94 ? 6.305 -4.952 4.897 1.00 93.00 94 GLU A O 1
ATOM 754 N N . VAL A 1 95 ? 6.955 -3.457 3.356 1.00 93.44 95 VAL A N 1
ATOM 755 C CA . VAL A 1 95 ? 5.600 -3.251 2.819 1.00 93.44 95 VAL A CA 1
ATOM 756 C C . VAL A 1 95 ? 5.090 -4.524 2.142 1.00 93.44 95 VAL A C 1
ATOM 758 O O . VAL A 1 95 ? 3.974 -4.954 2.435 1.00 93.44 95 VAL A O 1
ATOM 761 N N . THR A 1 96 ? 5.912 -5.182 1.318 1.00 92.06 96 THR A N 1
ATOM 762 C CA . THR A 1 96 ? 5.563 -6.460 0.678 1.00 92.06 96 THR A CA 1
ATOM 763 C C . THR A 1 96 ? 5.320 -7.556 1.717 1.00 92.06 96 THR A C 1
ATOM 765 O O . THR A 1 96 ? 4.328 -8.280 1.634 1.00 92.06 96 THR A O 1
ATOM 768 N N . ARG A 1 97 ? 6.161 -7.647 2.754 1.00 93.94 97 ARG A N 1
ATOM 769 C CA . ARG A 1 97 ? 5.994 -8.607 3.853 1.00 93.94 97 ARG A CA 1
ATOM 770 C C . ARG A 1 97 ? 4.669 -8.392 4.582 1.00 93.94 97 ARG A C 1
ATOM 772 O O . ARG A 1 97 ? 3.968 -9.361 4.868 1.00 93.94 97 ARG A O 1
ATOM 779 N N . ARG A 1 98 ? 4.297 -7.140 4.869 1.00 94.62 98 ARG A N 1
ATOM 780 C CA . ARG A 1 98 ? 3.013 -6.813 5.515 1.00 94.62 98 ARG A CA 1
ATOM 781 C C . ARG A 1 98 ? 1.817 -7.063 4.605 1.00 94.62 98 ARG A C 1
ATOM 783 O O . ARG A 1 98 ? 0.784 -7.507 5.099 1.00 94.62 98 ARG A O 1
ATOM 790 N N . ALA A 1 99 ? 1.960 -6.846 3.297 1.00 94.12 99 ALA A N 1
ATOM 791 C CA . ALA A 1 99 ? 0.937 -7.177 2.306 1.00 94.12 99 ALA A CA 1
ATOM 792 C C . ALA A 1 99 ? 0.604 -8.682 2.275 1.00 94.12 99 ALA A C 1
ATOM 794 O O . ALA A 1 99 ? -0.468 -9.066 1.803 1.00 94.12 99 ALA A O 1
ATOM 795 N N . GLY A 1 100 ? 1.468 -9.537 2.837 1.00 90.88 100 GLY A N 1
ATOM 796 C CA . GLY A 1 100 ? 1.144 -10.923 3.168 1.00 90.88 100 GLY A CA 1
ATOM 797 C C . GLY A 1 100 ? 0.700 -11.701 1.938 1.00 90.88 100 GLY A C 1
ATOM 798 O O . GLY A 1 100 ? 1.437 -11.720 0.955 1.00 90.88 100 GLY A O 1
ATOM 799 N N . THR A 1 101 ? -0.501 -12.300 1.990 1.00 89.31 101 THR A N 1
ATOM 800 C CA . THR A 1 101 ? -1.192 -12.977 0.871 1.00 89.31 101 THR A CA 1
ATOM 801 C C . THR A 1 101 ? -2.310 -12.145 0.209 1.00 89.31 101 THR A C 1
ATOM 803 O O . THR A 1 101 ? -2.979 -12.618 -0.709 1.00 89.31 101 THR A O 1
ATOM 806 N N . ALA A 1 102 ? -2.496 -10.885 0.618 1.00 89.31 102 ALA A N 1
ATOM 807 C CA . ALA A 1 102 ? -3.571 -10.032 0.120 1.00 89.31 102 ALA A CA 1
ATOM 808 C C . ALA A 1 102 ? -3.389 -9.615 -1.349 1.00 89.31 102 ALA A C 1
ATOM 810 O O . ALA A 1 102 ? -2.291 -9.668 -1.904 1.00 89.31 102 ALA A O 1
ATOM 811 N N . ALA A 1 103 ? -4.484 -9.194 -1.975 1.00 87.94 103 ALA A N 1
ATOM 812 C CA . ALA A 1 103 ? -4.463 -8.748 -3.356 1.00 87.94 103 ALA A CA 1
ATOM 813 C C . ALA A 1 103 ? -3.722 -7.415 -3.512 1.00 87.94 103 ALA A C 1
ATOM 815 O O . ALA A 1 103 ? -4.057 -6.458 -2.809 1.00 87.94 103 ALA A O 1
ATOM 816 N N . LEU A 1 104 ? -2.743 -7.355 -4.417 1.00 90.00 104 LEU A N 1
ATOM 817 C CA . LEU A 1 104 ? -1.877 -6.185 -4.562 1.00 90.00 104 LEU A CA 1
ATOM 818 C C . LEU A 1 104 ? -2.507 -5.116 -5.467 1.00 90.00 104 LEU A C 1
ATOM 820 O O . LEU A 1 104 ? -3.182 -5.424 -6.456 1.00 90.00 104 LEU A O 1
ATOM 824 N N . TYR A 1 105 ? -2.259 -3.859 -5.098 1.00 90.38 105 TYR A N 1
ATOM 825 C CA . TYR A 1 105 ? -2.561 -2.657 -5.866 1.00 90.38 105 TYR A CA 1
ATOM 826 C C . TYR A 1 105 ? -1.244 -1.930 -6.087 1.00 90.38 105 TYR A C 1
ATOM 828 O O . TYR A 1 105 ? -0.703 -1.342 -5.152 1.00 90.38 105 TYR A O 1
ATOM 836 N N . ILE A 1 106 ? -0.714 -2.009 -7.303 1.00 88.38 106 ILE A N 1
ATOM 837 C CA . ILE A 1 106 ? 0.600 -1.455 -7.634 1.00 88.38 106 ILE A CA 1
ATOM 838 C C . ILE A 1 106 ? 0.397 -0.187 -8.457 1.00 88.38 106 ILE A C 1
ATOM 840 O O . ILE A 1 106 ? -0.303 -0.223 -9.470 1.00 88.38 106 ILE A O 1
ATOM 844 N N . GLN A 1 107 ? 1.023 0.911 -8.028 1.00 86.19 107 GLN A N 1
ATOM 845 C CA . GLN A 1 107 ? 1.084 2.156 -8.789 1.00 86.19 107 GLN A CA 1
ATOM 846 C C . GLN A 1 107 ? 2.523 2.428 -9.223 1.00 86.19 107 GLN A C 1
ATOM 848 O O . GLN A 1 107 ? 3.445 2.441 -8.403 1.00 86.19 107 GLN A O 1
ATOM 853 N N . ALA A 1 108 ? 2.714 2.682 -10.512 1.00 81.38 108 ALA A N 1
ATOM 854 C CA . ALA A 1 108 ? 3.970 3.166 -11.065 1.00 81.38 108 ALA A CA 1
ATOM 855 C C . ALA A 1 108 ? 3.665 4.317 -12.023 1.00 81.38 108 ALA A C 1
ATOM 857 O O . ALA A 1 108 ? 2.977 4.115 -13.018 1.00 81.38 108 ALA A O 1
ATOM 858 N N . SER A 1 109 ? 4.155 5.518 -11.722 1.00 75.56 109 SER A N 1
ATOM 859 C CA . SER A 1 109 ? 3.970 6.702 -12.571 1.00 75.56 109 SER A CA 1
ATOM 860 C C . SER A 1 109 ? 5.299 7.410 -12.814 1.00 75.56 109 SER A C 1
ATOM 862 O O . SER A 1 109 ? 6.313 7.078 -12.193 1.00 75.56 109 SER A O 1
ATOM 864 N N . ASN A 1 110 ? 5.326 8.357 -13.755 1.00 65.62 110 ASN A N 1
ATOM 865 C CA . ASN A 1 110 ? 6.537 9.092 -14.133 1.00 65.62 110 ASN A CA 1
ATOM 866 C C . ASN A 1 110 ? 7.712 8.146 -14.430 1.00 65.62 110 ASN A C 1
ATOM 868 O O . ASN A 1 110 ? 8.836 8.364 -13.965 1.00 65.62 110 ASN A O 1
ATOM 872 N N . LEU A 1 111 ? 7.439 7.052 -15.153 1.00 63.31 111 LEU A N 1
ATOM 873 C CA . LEU A 1 111 ? 8.456 6.172 -15.730 1.00 63.31 111 LEU A CA 1
ATOM 874 C C . LEU A 1 111 ? 9.132 6.903 -16.899 1.00 63.31 111 LEU A C 1
ATOM 876 O O . LEU A 1 111 ? 9.029 6.500 -18.050 1.00 63.31 111 LEU A O 1
ATOM 880 N N . ASP A 1 112 ? 9.788 8.011 -16.576 1.00 61.22 112 ASP A N 1
ATOM 881 C CA . ASP A 1 112 ? 10.451 8.895 -17.517 1.00 61.22 112 ASP A CA 1
ATOM 882 C C . ASP A 1 112 ? 11.670 8.183 -18.122 1.00 61.22 112 ASP A C 1
ATOM 884 O O . ASP A 1 112 ? 12.643 7.860 -17.427 1.00 61.22 112 ASP A O 1
ATOM 888 N N . PHE A 1 113 ? 11.613 7.924 -19.428 1.00 58.25 113 PHE A N 1
ATOM 889 C CA . PHE A 1 113 ? 12.675 7.248 -20.174 1.00 58.25 113 PHE A CA 1
ATOM 890 C C . PHE A 1 113 ? 13.974 8.064 -20.225 1.00 58.25 113 PHE A C 1
ATOM 892 O O . PHE A 1 113 ? 15.048 7.489 -20.416 1.00 58.25 113 PHE A O 1
ATOM 899 N N . TYR A 1 114 ? 13.910 9.381 -19.999 1.00 56.81 114 TYR A N 1
ATOM 900 C CA . TYR A 1 114 ? 15.090 10.244 -19.955 1.00 56.81 114 TYR A CA 1
ATOM 901 C C . TYR A 1 114 ? 15.870 10.092 -18.638 1.00 56.81 114 TYR A C 1
ATOM 903 O O . TYR A 1 114 ? 17.082 10.316 -18.595 1.00 56.81 114 TYR A O 1
ATOM 911 N N . GLN A 1 115 ? 15.227 9.602 -17.572 1.00 63.28 115 GLN A N 1
ATOM 912 C CA . GLN A 1 115 ? 15.864 9.270 -16.293 1.00 63.28 115 GLN A CA 1
ATOM 913 C C . GLN A 1 115 ? 16.222 7.781 -16.223 1.00 63.28 115 GLN A C 1
ATOM 915 O O . GLN A 1 115 ? 15.794 7.047 -15.328 1.00 63.28 115 GLN A O 1
ATOM 920 N N . HIS A 1 116 ? 17.071 7.345 -17.158 1.00 64.81 116 HIS A N 1
ATOM 921 C CA . HIS A 1 116 ? 17.401 5.940 -17.428 1.00 64.81 116 HIS A CA 1
ATOM 922 C C . HIS A 1 116 ? 17.674 5.088 -16.172 1.00 64.81 116 HIS A C 1
ATOM 924 O O . HIS A 1 116 ? 17.185 3.966 -16.064 1.00 64.81 116 HIS A O 1
ATOM 930 N N . ARG A 1 117 ? 18.402 5.614 -15.171 1.00 68.69 117 ARG A N 1
ATOM 931 C CA . ARG A 1 117 ? 18.659 4.879 -13.915 1.00 68.69 117 ARG A CA 1
ATOM 932 C C . ARG A 1 117 ? 17.403 4.639 -13.074 1.00 68.69 117 ARG A C 1
ATOM 934 O O . ARG A 1 117 ? 17.243 3.546 -12.540 1.00 68.69 117 ARG A O 1
ATOM 941 N N . GLN A 1 118 ? 16.532 5.636 -12.924 1.00 71.75 118 GLN A N 1
ATOM 942 C CA . GLN A 1 118 ? 15.314 5.492 -12.118 1.00 71.75 118 GLN A CA 1
ATOM 943 C C . GLN A 1 118 ? 14.306 4.581 -12.814 1.00 71.75 118 GLN A C 1
ATOM 945 O O . GLN A 1 118 ? 13.684 3.747 -12.158 1.00 71.75 118 GLN A O 1
ATOM 950 N N . TRP A 1 119 ? 14.211 4.689 -14.141 1.00 75.31 119 TRP A N 1
ATOM 951 C CA . TRP A 1 119 ? 13.408 3.792 -14.960 1.00 75.31 119 TRP A CA 1
ATOM 952 C C . TRP A 1 119 ? 13.862 2.335 -14.812 1.00 75.31 119 TRP A C 1
ATOM 954 O O . TRP A 1 119 ? 13.048 1.480 -14.477 1.00 75.31 119 TRP A O 1
ATOM 964 N N . GLN A 1 120 ? 15.164 2.049 -14.957 1.00 78.19 120 GLN A N 1
ATOM 965 C CA . GLN A 1 120 ? 15.695 0.686 -14.819 1.00 78.19 120 GLN A CA 1
ATOM 966 C C . GLN A 1 120 ? 15.427 0.089 -13.432 1.00 78.19 120 GLN A C 1
ATOM 968 O O . GLN A 1 120 ? 15.049 -1.078 -13.333 1.00 78.19 120 GLN A O 1
ATOM 973 N N . LEU A 1 121 ? 15.594 0.881 -12.367 1.00 81.25 121 LEU A N 1
ATOM 974 C CA . LEU A 1 121 ? 15.315 0.440 -10.998 1.00 81.25 121 LEU A CA 1
ATOM 975 C C . LEU A 1 121 ? 13.825 0.148 -10.792 1.00 81.25 121 LEU A C 1
ATOM 977 O O . LEU A 1 121 ? 13.478 -0.945 -10.346 1.00 81.25 121 LEU A O 1
ATOM 981 N N . ARG A 1 122 ? 12.941 1.089 -11.150 1.00 83.81 122 ARG A N 1
ATOM 982 C CA . ARG A 1 122 ? 11.483 0.926 -11.012 1.00 83.81 122 ARG A CA 1
ATOM 983 C C . ARG A 1 122 ? 10.967 -0.239 -11.848 1.00 83.81 122 ARG A C 1
ATOM 985 O O . ARG A 1 122 ? 10.181 -1.036 -11.351 1.00 83.81 122 ARG A O 1
ATOM 992 N N . TRP A 1 123 ? 11.443 -0.372 -13.084 1.00 82.75 123 TRP A N 1
ATOM 993 C CA . TRP A 1 123 ? 11.089 -1.479 -13.968 1.00 82.75 123 TRP A CA 1
ATOM 994 C C . TRP A 1 123 ? 11.579 -2.823 -13.429 1.00 82.75 123 TRP A C 1
ATOM 996 O O . TRP A 1 123 ? 10.830 -3.797 -13.439 1.00 82.75 123 TRP A O 1
ATOM 1006 N N . GLY A 1 124 ? 12.808 -2.882 -12.909 1.00 86.38 124 GLY A N 1
ATOM 1007 C CA . GLY A 1 124 ? 13.342 -4.080 -12.264 1.00 86.38 124 GLY A CA 1
ATOM 1008 C C . GLY A 1 124 ? 12.499 -4.512 -11.062 1.00 86.38 124 GLY A C 1
ATOM 1009 O O . GLY A 1 124 ? 12.137 -5.682 -10.958 1.00 86.38 124 GLY A O 1
ATOM 1010 N N . VAL A 1 125 ? 12.122 -3.559 -10.205 1.00 85.62 125 VAL A N 1
ATOM 1011 C CA . VAL A 1 125 ? 11.252 -3.803 -9.045 1.00 85.62 125 VAL A CA 1
ATOM 1012 C C . VAL A 1 125 ? 9.853 -4.243 -9.469 1.00 85.62 125 VAL A C 1
ATOM 1014 O O . VAL A 1 125 ? 9.341 -5.221 -8.931 1.00 85.62 125 VAL A O 1
ATOM 1017 N N . LEU A 1 126 ? 9.242 -3.558 -10.441 1.00 86.81 126 LEU A N 1
ATOM 1018 C CA . LEU A 1 126 ? 7.934 -3.931 -10.975 1.00 86.81 126 LEU A CA 1
ATOM 1019 C C . LEU A 1 126 ? 7.974 -5.359 -11.515 1.00 86.81 126 LEU A C 1
ATOM 1021 O O . LEU A 1 126 ? 7.160 -6.186 -11.126 1.00 86.81 126 LEU A O 1
ATOM 1025 N N . ARG A 1 127 ? 8.961 -5.674 -12.358 1.00 86.50 127 ARG A N 1
ATOM 1026 C CA . ARG A 1 127 ? 9.128 -7.009 -12.934 1.00 86.50 127 ARG A CA 1
ATOM 1027 C C . ARG A 1 127 ? 9.278 -8.080 -11.858 1.00 86.50 127 ARG A C 1
ATOM 1029 O O . ARG A 1 127 ? 8.693 -9.147 -12.001 1.00 86.50 127 ARG A O 1
ATOM 1036 N N . GLN A 1 128 ? 10.045 -7.805 -10.804 1.00 87.19 128 GLN A N 1
ATOM 1037 C CA . GLN A 1 128 ? 10.188 -8.726 -9.681 1.00 87.19 128 GLN A CA 1
ATOM 1038 C C . GLN A 1 128 ? 8.845 -8.957 -8.974 1.00 87.19 128 GLN A C 1
ATOM 1040 O O . GLN A 1 128 ? 8.438 -10.102 -8.823 1.00 87.19 128 GLN A O 1
ATOM 1045 N N . LEU A 1 129 ? 8.129 -7.889 -8.609 1.00 85.12 129 LEU A N 1
ATOM 1046 C CA . LEU A 1 129 ? 6.827 -7.997 -7.941 1.00 85.12 129 LEU A CA 1
ATOM 1047 C C . LEU A 1 129 ? 5.808 -8.764 -8.784 1.00 85.12 129 LEU A C 1
ATOM 1049 O O . LEU A 1 129 ? 5.116 -9.629 -8.255 1.00 85.12 129 LEU A O 1
ATOM 1053 N N . LEU A 1 130 ? 5.750 -8.485 -10.089 1.00 84.94 130 LEU A N 1
ATOM 1054 C CA . LEU A 1 130 ? 4.876 -9.216 -10.999 1.00 84.94 130 LEU A CA 1
ATOM 1055 C C . LEU A 1 130 ? 5.283 -10.693 -11.050 1.00 84.94 130 LEU A C 1
ATOM 1057 O O . LEU A 1 130 ? 4.444 -11.551 -10.831 1.00 84.94 130 LEU A O 1
ATOM 1061 N N . ASN A 1 131 ? 6.561 -11.023 -11.245 1.00 86.38 131 ASN A N 1
ATOM 1062 C CA . ASN A 1 131 ? 7.000 -12.423 -11.276 1.00 86.38 131 ASN A CA 1
ATOM 1063 C C . ASN A 1 131 ? 6.676 -13.185 -9.978 1.00 86.38 131 ASN A C 1
ATOM 1065 O O . ASN A 1 131 ? 6.230 -14.330 -10.038 1.00 86.38 131 ASN A O 1
ATOM 1069 N N . ASP A 1 132 ? 6.885 -12.552 -8.824 1.00 85.12 132 ASP A N 1
ATOM 1070 C CA . ASP A 1 132 ? 6.753 -13.197 -7.516 1.00 85.12 132 ASP A CA 1
ATOM 1071 C C . ASP A 1 132 ? 5.286 -13.289 -7.054 1.00 85.12 132 ASP A C 1
ATOM 1073 O O . ASP A 1 132 ? 4.932 -14.159 -6.248 1.00 85.12 132 ASP A O 1
ATOM 1077 N N . HIS A 1 133 ? 4.420 -12.379 -7.518 1.00 82.81 133 HIS A N 1
ATOM 1078 C CA . HIS A 1 133 ? 3.085 -12.182 -6.945 1.00 82.81 133 HIS A CA 1
ATOM 1079 C C . HIS A 1 133 ? 1.935 -12.072 -7.956 1.00 82.81 133 HIS A C 1
ATOM 1081 O O . HIS A 1 133 ? 0.797 -11.916 -7.514 1.00 82.81 133 HIS A O 1
ATOM 1087 N N . TRP A 1 134 ? 2.175 -12.259 -9.263 1.00 75.12 134 TRP A N 1
ATOM 1088 C CA . TRP A 1 134 ? 1.167 -12.137 -10.336 1.00 75.12 134 TRP A CA 1
ATOM 1089 C C . TRP A 1 134 ? -0.175 -12.807 -10.020 1.00 75.12 134 TRP A C 1
ATOM 1091 O O . TRP A 1 134 ? -1.239 -12.251 -10.274 1.00 75.12 134 TRP A O 1
ATOM 1101 N N . ALA A 1 135 ? -0.145 -14.000 -9.418 1.00 76.25 135 ALA A N 1
ATOM 1102 C CA . ALA A 1 135 ? -1.346 -14.773 -9.088 1.00 76.25 135 ALA A CA 1
ATOM 1103 C C . ALA A 1 135 ? -2.297 -14.076 -8.091 1.00 76.25 135 ALA A C 1
ATOM 1105 O O . ALA A 1 135 ? -3.415 -14.542 -7.878 1.00 76.25 135 ALA A O 1
ATOM 1106 N N . ARG A 1 136 ? -1.854 -12.993 -7.446 1.00 70.75 136 ARG A N 1
ATOM 1107 C CA . ARG A 1 136 ? -2.593 -12.2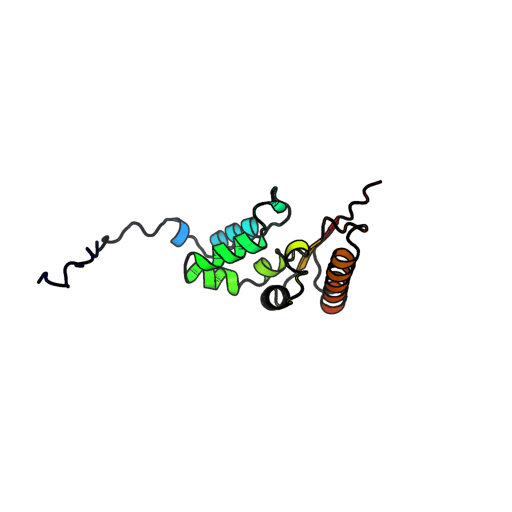46 -6.424 1.00 70.75 136 ARG A CA 1
ATOM 1108 C C . ARG A 1 136 ? -2.904 -10.811 -6.846 1.00 70.75 136 ARG A C 1
ATOM 1110 O O . ARG A 1 136 ? -3.487 -10.070 -6.056 1.00 70.75 136 ARG A O 1
ATOM 1117 N N . ASP A 1 137 ? -2.546 -10.402 -8.056 1.00 62.88 137 ASP A N 1
ATOM 1118 C CA . ASP A 1 137 ? -2.785 -9.035 -8.506 1.00 62.88 137 ASP A CA 1
ATOM 1119 C C . ASP A 1 137 ? -4.266 -8.809 -8.817 1.00 62.88 137 ASP A C 1
ATOM 1121 O O . ASP A 1 137 ? -4.895 -9.549 -9.574 1.00 62.88 137 ASP A O 1
ATOM 1125 N N . ARG A 1 138 ? -4.838 -7.762 -8.214 1.00 65.88 138 ARG A N 1
ATOM 1126 C CA . ARG A 1 138 ? -6.233 -7.349 -8.451 1.00 65.88 138 ARG A CA 1
ATOM 1127 C C . ARG A 1 138 ? -6.330 -6.006 -9.160 1.00 65.88 138 ARG A C 1
ATOM 1129 O O . ARG A 1 138 ? -7.342 -5.742 -9.803 1.00 65.88 138 ARG A O 1
ATOM 1136 N N . SER A 1 139 ? -5.309 -5.158 -9.044 1.00 71.81 139 SER A N 1
ATOM 1137 C CA . SER A 1 139 ? -5.240 -3.882 -9.753 1.00 71.81 139 SER A CA 1
ATOM 1138 C C . SER A 1 139 ? -3.789 -3.516 -10.043 1.00 71.81 139 SER A C 1
ATOM 1140 O O . SER A 1 139 ? -2.978 -3.398 -9.128 1.00 71.81 139 SER A O 1
ATOM 1142 N N . LEU A 1 140 ? -3.487 -3.260 -11.311 1.00 77.31 140 LEU A N 1
ATOM 1143 C CA . LEU A 1 140 ? -2.202 -2.742 -11.765 1.00 77.31 140 LEU A CA 1
ATOM 1144 C C . LEU A 1 140 ? -2.456 -1.409 -12.471 1.00 77.31 140 LEU A C 1
ATOM 1146 O O . LEU A 1 140 ? -3.160 -1.376 -13.478 1.00 77.31 140 LEU A O 1
ATOM 1150 N N . ASP A 1 141 ? -1.922 -0.321 -11.919 1.00 72.62 141 ASP A N 1
ATOM 1151 C CA . ASP A 1 141 ? -2.033 1.025 -12.481 1.00 72.62 141 ASP A CA 1
ATOM 1152 C C . ASP A 1 141 ? -0.632 1.519 -12.859 1.00 72.62 141 ASP A C 1
ATOM 1154 O O . ASP A 1 141 ? 0.179 1.905 -12.011 1.00 72.62 141 ASP A O 1
ATOM 1158 N N . VAL A 1 142 ? -0.314 1.408 -14.147 1.00 71.06 142 VAL A N 1
ATOM 1159 C CA . VAL A 1 142 ? 0.984 1.799 -14.696 1.00 71.06 142 VAL A CA 1
ATOM 1160 C C . VAL A 1 142 ? 0.753 2.964 -15.639 1.00 71.06 142 VAL A C 1
ATOM 1162 O O . VAL A 1 142 ? 0.206 2.797 -16.727 1.00 71.06 142 VAL A O 1
ATOM 1165 N N . ASN A 1 143 ? 1.200 4.141 -15.220 1.00 67.12 143 ASN A N 1
ATOM 1166 C CA . ASN A 1 143 ? 1.225 5.324 -16.054 1.00 67.12 143 ASN A CA 1
ATOM 1167 C C . ASN A 1 143 ? 2.637 5.506 -16.629 1.00 67.12 143 ASN A C 1
ATOM 1169 O O . ASN A 1 143 ? 3.619 5.703 -15.905 1.00 67.12 143 ASN A O 1
ATOM 1173 N N . VAL A 1 144 ? 2.722 5.415 -17.954 1.00 61.88 144 VAL A N 1
ATOM 1174 C CA . VAL A 1 144 ? 3.935 5.673 -18.724 1.00 61.88 144 VAL A CA 1
ATOM 1175 C C . VAL A 1 144 ? 3.756 7.021 -19.412 1.00 61.88 144 VAL A C 1
ATOM 1177 O O . VAL A 1 144 ? 3.114 7.103 -20.457 1.00 61.88 144 VAL A O 1
ATOM 1180 N N . GLU A 1 145 ? 4.305 8.084 -18.827 1.00 54.94 145 GLU A N 1
ATOM 1181 C CA . GLU A 1 145 ? 4.321 9.388 -19.489 1.00 54.94 145 GLU A CA 1
ATOM 1182 C C . GLU A 1 145 ? 5.449 9.419 -20.525 1.00 54.94 145 GLU A C 1
ATOM 1184 O O . GLU A 1 145 ? 6.636 9.422 -20.196 1.00 54.94 145 GLU A O 1
ATOM 1189 N N . LEU A 1 146 ? 5.056 9.412 -21.799 1.00 44.72 146 LEU A N 1
ATOM 1190 C CA . LEU A 1 146 ? 5.915 9.741 -22.928 1.00 44.72 146 LEU A CA 1
ATOM 1191 C C . LEU A 1 146 ? 5.786 11.246 -23.169 1.00 44.72 146 LEU A C 1
ATOM 1193 O O . LEU A 1 146 ? 4.827 11.687 -23.801 1.00 44.72 146 LEU A O 1
ATOM 1197 N N . PHE A 1 147 ? 6.725 12.045 -22.669 1.00 45.44 147 PHE A N 1
ATOM 1198 C CA . PHE A 1 147 ? 6.856 13.414 -23.164 1.00 45.44 147 PHE A CA 1
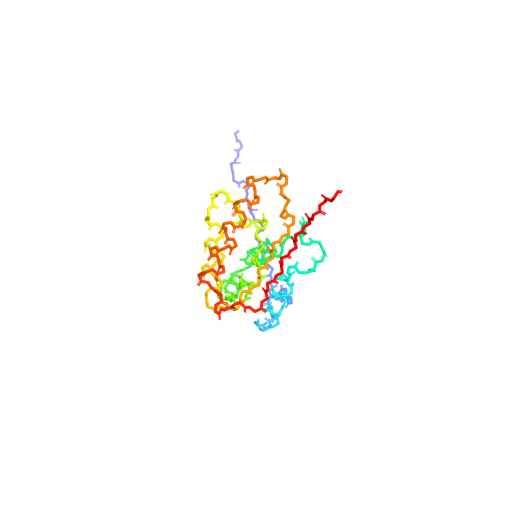ATOM 1199 C C . PHE A 1 147 ? 7.420 13.335 -24.593 1.00 45.44 147 PHE A C 1
ATOM 1201 O O . PHE A 1 147 ? 8.551 12.886 -24.778 1.00 45.44 147 PHE A O 1
ATOM 1208 N N . CYS A 1 148 ? 6.589 13.675 -25.587 1.00 41.56 148 CYS A N 1
ATOM 1209 C CA . CYS A 1 148 ? 7.023 13.968 -26.958 1.00 41.56 148 CYS A CA 1
ATOM 1210 C C . CYS A 1 148 ? 7.610 15.377 -27.034 1.00 41.56 148 CYS A C 1
ATOM 1212 O O . CYS A 1 148 ? 7.046 16.274 -26.365 1.00 41.56 148 CYS A O 1
#

pLDDT: mean 78.55, std 17.09, range [37.78, 96.44]

Radius of gyration: 20.65 Å; chains: 1; bounding box: 39×43×72 Å

InterPro domains:
  IPR036047 F-box-like domain superfamily [SSF81383] (52-91)

Foldseek 3Di:
DDDPDPPPPPPPPPDDDPPPVLNVDDLVVLVVVLQVLLACPDPPCVVQNSVNSLVVQLVPDVVSVCSSQQDLQSLLSRAELVVCLDPDNVVVVSSVVSVPLAAHAHEYEPCPVVPVVSVVSSVVVVVVCCVVRVVRHDHYHYYDDDDD